Protein AF-A0A3Q7J790-F1 (afdb_monomer_lite)

Organism: Solanum lycopersicum (NCBI:txid4081)

Sequence (64 aa):
MGQIKRRWNPREDERLKRLVEKHGAKNWSFISQSFPSRTEKSCRERWCNHLNPQSNHHPLTTEE

Foldseek 3Di:
DDPPPPDQDVVNLVLLLVCCVVVNLPPLVVSCVVPPPDHSVRSNCCCCPPPPPVNDDDDPPPDD

Radius of gyration: 12.96 Å; chains: 1; bounding box: 44×29×25 Å

pLDDT: mean 76.74, std 16.45, range [39.09, 91.56]

InterPro domains:
  IPR001005 SANT/Myb domain [PF00249] (5-51)
  IPR001005 SANT/Myb domain [PS50090] (5-51)
  IPR001005 SANT/Myb domain [SM00717] (4-53)
  IPR001005 SANT/Myb domain [cd00167] (7-51)
  IPR009057 Homedomain-like superfamily [SSF46689] (5-58)
  IPR017930 Myb domain [PS51294] (1-55)
  IPR051575 Myb-like DNA-binding [PTHR46621] (4-64)

Secondary structure (DSSP, 8-state):
-----PPPPHHHHHHHHHHHHHH-TT-HHHHHHT-TT--HHHHHHHIIIII-TTS---------

Structure (mmCIF, N/CA/C/O backbone):
data_AF-A0A3Q7J790-F1
#
_entry.id   AF-A0A3Q7J790-F1
#
loop_
_atom_site.group_PDB
_atom_site.id
_atom_site.type_symbol
_atom_site.label_atom_id
_atom_site.label_alt_id
_atom_site.label_comp_id
_atom_site.label_asym_id
_atom_site.label_entity_id
_atom_site.label_seq_id
_atom_site.pdbx_PDB_ins_code
_atom_site.Cartn_x
_atom_site.Cartn_y
_atom_site.Cartn_z
_atom_site.occupancy
_atom_site.B_iso_or_equiv
_atom_site.auth_seq_id
_atom_site.auth_comp_id
_atom_site.auth_asym_id
_atom_site.auth_atom_id
_atom_site.pdbx_PDB_model_num
ATOM 1 N N . MET A 1 1 ? 23.732 -4.980 -11.534 1.00 39.09 1 MET A N 1
ATOM 2 C CA . MET A 1 1 ? 22.515 -5.821 -11.469 1.00 39.09 1 MET A CA 1
ATOM 3 C C . MET A 1 1 ? 21.307 -4.900 -11.385 1.00 39.09 1 MET A C 1
ATOM 5 O O . MET A 1 1 ? 21.019 -4.373 -10.319 1.00 39.09 1 MET A O 1
ATOM 9 N N . GLY A 1 2 ? 20.677 -4.605 -12.525 1.00 44.78 2 GLY A N 1
ATOM 10 C CA . GLY A 1 2 ? 19.514 -3.719 -12.571 1.00 44.78 2 GLY A CA 1
ATOM 11 C C . GLY A 1 2 ? 18.326 -4.401 -11.907 1.00 44.78 2 GLY A C 1
ATOM 12 O O . GLY A 1 2 ? 17.805 -5.380 -12.432 1.00 44.78 2 GLY A O 1
ATOM 13 N N . GLN A 1 3 ? 17.924 -3.919 -10.733 1.00 48.47 3 GLN A N 1
ATOM 14 C CA . GLN A 1 3 ? 16.687 -4.343 -10.093 1.00 48.47 3 GLN A CA 1
ATOM 15 C C . GLN A 1 3 ? 15.531 -3.955 -11.016 1.00 48.47 3 GLN A C 1
ATOM 17 O O . GLN A 1 3 ? 15.122 -2.796 -11.070 1.00 48.47 3 GLN A O 1
ATOM 22 N N . ILE A 1 4 ? 15.016 -4.929 -11.764 1.00 49.66 4 ILE A N 1
ATOM 23 C CA . ILE A 1 4 ? 13.745 -4.822 -12.474 1.00 49.66 4 ILE A CA 1
ATOM 24 C C . ILE A 1 4 ? 12.695 -4.610 -11.381 1.00 49.66 4 ILE A C 1
ATOM 26 O O . ILE A 1 4 ? 12.226 -5.565 -10.760 1.00 49.66 4 ILE A O 1
ATOM 30 N N . LYS A 1 5 ? 12.396 -3.342 -11.062 1.00 56.09 5 LYS A N 1
ATOM 31 C CA . LYS A 1 5 ? 11.324 -2.958 -10.140 1.00 56.09 5 LYS A CA 1
ATOM 32 C C . LYS A 1 5 ? 10.050 -3.584 -10.699 1.00 56.09 5 LYS A C 1
ATOM 34 O O . LYS A 1 5 ? 9.496 -3.067 -11.668 1.00 56.09 5 LYS A O 1
ATOM 39 N N . ARG A 1 6 ? 9.613 -4.722 -10.141 1.00 65.94 6 ARG A N 1
ATOM 40 C CA . ARG A 1 6 ? 8.352 -5.351 -10.547 1.00 65.94 6 ARG A CA 1
ATOM 41 C C . ARG A 1 6 ? 7.273 -4.278 -10.474 1.00 65.94 6 ARG A C 1
ATOM 43 O O . ARG A 1 6 ? 7.102 -3.648 -9.429 1.00 65.94 6 ARG A O 1
ATOM 50 N N . ARG A 1 7 ? 6.600 -4.024 -11.595 1.00 73.31 7 ARG A N 1
ATOM 51 C CA . ARG A 1 7 ? 5.495 -3.063 -11.682 1.00 73.31 7 ARG A CA 1
ATOM 52 C C . ARG A 1 7 ? 4.480 -3.420 -10.592 1.00 73.31 7 ARG A C 1
ATOM 54 O O . ARG A 1 7 ? 4.227 -4.601 -10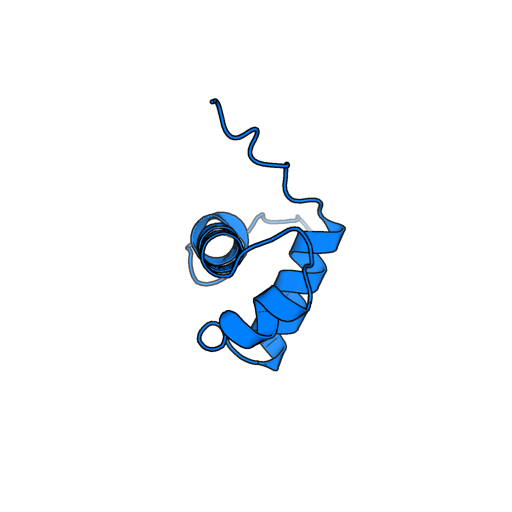.384 1.00 73.31 7 ARG A O 1
ATOM 61 N N . TRP A 1 8 ? 3.984 -2.443 -9.844 1.00 81.50 8 TRP A N 1
ATOM 62 C CA . TRP A 1 8 ? 2.876 -2.683 -8.921 1.00 81.50 8 TRP A CA 1
ATOM 63 C C . TRP A 1 8 ? 1.619 -2.948 -9.741 1.00 81.50 8 TRP A C 1
ATOM 65 O O . TRP A 1 8 ? 1.325 -2.204 -10.679 1.00 81.50 8 TRP A O 1
ATOM 75 N N . ASN A 1 9 ? 0.929 -4.039 -9.433 1.00 84.00 9 ASN A N 1
ATOM 76 C CA . ASN A 1 9 ? -0.345 -4.350 -10.062 1.00 84.00 9 ASN A CA 1
ATOM 77 C C . ASN A 1 9 ? -1.483 -3.628 -9.327 1.00 84.00 9 ASN A C 1
ATOM 79 O O . ASN A 1 9 ? -1.409 -3.493 -8.106 1.00 84.00 9 ASN A O 1
ATOM 83 N N . PRO A 1 10 ? -2.587 -3.281 -10.013 1.00 84.19 10 PRO A N 1
ATOM 84 C CA . PRO A 1 10 ? -3.743 -2.651 -9.369 1.00 84.19 10 PRO A CA 1
ATOM 85 C C . PRO A 1 10 ? -4.285 -3.490 -8.202 1.00 84.19 10 PRO A C 1
ATOM 87 O O . PRO A 1 10 ? -4.659 -2.954 -7.167 1.00 84.19 10 PRO A O 1
ATOM 90 N N . ARG A 1 11 ? -4.210 -4.823 -8.305 1.00 87.56 11 ARG A N 1
ATOM 91 C CA . ARG A 1 11 ? -4.575 -5.741 -7.217 1.00 87.56 11 ARG A CA 1
ATOM 92 C C . ARG A 1 11 ? -3.647 -5.643 -5.999 1.00 87.56 11 ARG A C 1
ATOM 94 O O . ARG A 1 11 ? -4.100 -5.812 -4.870 1.00 87.56 11 ARG A O 1
ATOM 101 N N . GLU A 1 12 ? -2.350 -5.415 -6.217 1.00 86.88 12 GLU A N 1
ATOM 102 C CA . GLU A 1 12 ? -1.399 -5.174 -5.125 1.00 86.88 12 GLU A CA 1
ATOM 103 C C . GLU A 1 12 ? -1.625 -3.793 -4.505 1.00 86.88 12 GLU A C 1
ATOM 105 O O . GLU A 1 12 ? -1.602 -3.675 -3.284 1.00 86.88 12 GLU A O 1
ATOM 110 N N . ASP A 1 13 ? -1.895 -2.781 -5.330 1.00 88.50 13 ASP A N 1
ATOM 111 C CA . ASP A 1 13 ? -2.194 -1.417 -4.894 1.00 88.50 13 ASP A CA 1
ATOM 112 C C . ASP A 1 13 ? -3.468 -1.355 -4.043 1.00 88.50 13 ASP A C 1
ATOM 114 O O . ASP A 1 13 ? -3.446 -0.794 -2.950 1.00 88.50 13 ASP A O 1
ATOM 118 N N . GLU A 1 14 ? -4.559 -1.993 -4.477 1.00 89.94 14 GLU A N 1
ATOM 119 C CA . GLU A 1 14 ? -5.785 -2.110 -3.680 1.00 89.94 14 GLU A CA 1
ATOM 120 C C . GLU A 1 14 ? -5.524 -2.791 -2.339 1.00 89.94 14 GLU A C 1
ATOM 122 O O . GLU A 1 14 ? -6.030 -2.366 -1.300 1.00 89.94 14 GLU A O 1
ATOM 127 N N . ARG A 1 15 ? -4.722 -3.859 -2.345 1.00 90.62 15 ARG A N 1
ATOM 128 C CA . ARG A 1 15 ? -4.390 -4.582 -1.119 1.00 90.62 15 ARG A CA 1
ATOM 129 C C . ARG A 1 15 ? -3.545 -3.720 -0.191 1.00 90.62 15 ARG A C 1
ATOM 131 O O . ARG A 1 15 ? -3.806 -3.697 1.008 1.00 90.62 15 ARG A O 1
ATOM 138 N N . LEU A 1 16 ? -2.580 -2.987 -0.743 1.00 90.38 16 LEU A N 1
ATOM 139 C CA . LEU A 1 16 ? -1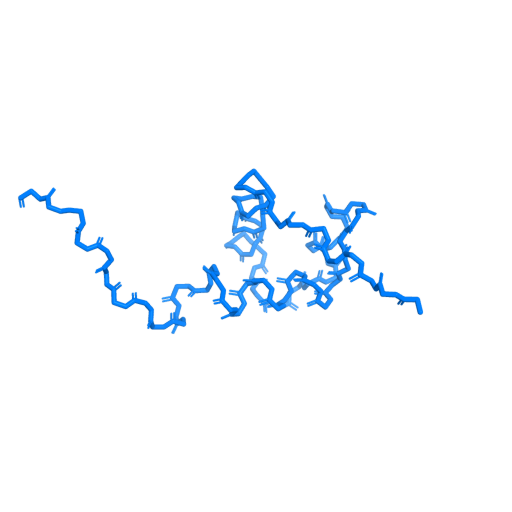.738 -2.055 -0.007 1.00 90.38 16 LEU A CA 1
ATOM 140 C C . LEU A 1 16 ? -2.603 -0.953 0.603 1.00 90.38 16 LEU A C 1
ATOM 142 O O . LEU A 1 16 ? -2.475 -0.678 1.790 1.00 90.38 16 LEU A O 1
ATOM 146 N N . LYS A 1 17 ? -3.548 -0.411 -0.169 1.00 89.56 17 LYS A N 1
ATOM 147 C CA . LYS A 1 17 ? -4.491 0.608 0.284 1.00 89.56 17 LYS A CA 1
ATOM 148 C C . LYS A 1 17 ? -5.367 0.123 1.425 1.00 89.56 17 LYS A C 1
ATOM 150 O O . LYS A 1 17 ? -5.311 0.712 2.497 1.00 89.56 17 LYS A O 1
ATOM 155 N N . ARG A 1 18 ? -6.033 -1.022 1.273 1.00 91.25 18 ARG A N 1
ATOM 156 C CA . ARG A 1 18 ? -6.858 -1.610 2.341 1.00 91.25 18 ARG A CA 1
ATOM 157 C C . ARG A 1 18 ? -6.057 -1.883 3.613 1.00 91.25 18 ARG A C 1
ATOM 159 O O . ARG A 1 18 ? -6.553 -1.663 4.714 1.00 91.25 18 ARG A O 1
ATOM 166 N N . LEU A 1 19 ? -4.821 -2.369 3.483 1.00 91.56 19 LEU A N 1
ATOM 167 C CA . LEU A 1 19 ? -3.949 -2.628 4.631 1.00 91.56 19 LEU A CA 1
ATOM 168 C C . LEU A 1 19 ? -3.505 -1.331 5.316 1.00 91.56 19 LEU A C 1
ATOM 170 O O . LEU A 1 19 ? -3.509 -1.268 6.543 1.00 91.56 19 LEU A O 1
ATOM 174 N N . VAL A 1 20 ? -3.159 -0.298 4.549 1.00 89.94 20 VAL A N 1
ATOM 175 C CA . VAL A 1 20 ? -2.794 1.016 5.088 1.00 89.94 20 VAL A CA 1
ATOM 176 C C . VAL A 1 20 ? -3.997 1.717 5.719 1.00 89.94 20 VAL A C 1
ATOM 178 O O . VAL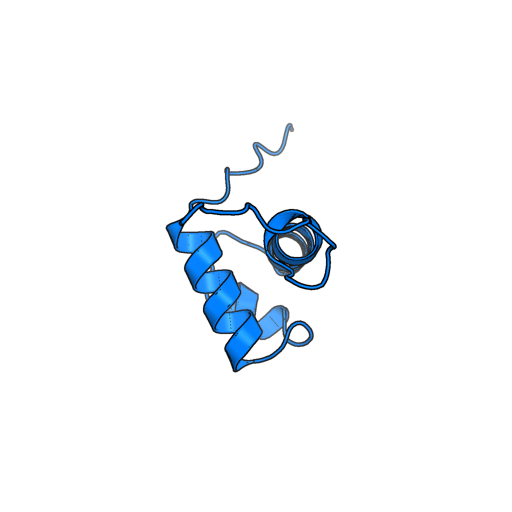 A 1 20 ? -3.851 2.301 6.784 1.00 89.94 20 VAL A O 1
ATOM 181 N N . GLU A 1 21 ? -5.185 1.630 5.130 1.00 86.44 21 GLU A N 1
ATOM 182 C CA . GLU A 1 21 ? -6.419 2.177 5.707 1.00 86.44 21 GLU A CA 1
ATOM 183 C C . GLU A 1 21 ? -6.790 1.459 7.011 1.00 86.44 21 GLU A C 1
ATOM 185 O O . GLU A 1 21 ? -7.184 2.097 7.983 1.00 86.44 21 GLU A O 1
ATOM 190 N N . LYS A 1 22 ? -6.598 0.135 7.069 1.00 90.06 22 LYS A N 1
ATOM 191 C CA . LYS A 1 22 ? -6.932 -0.675 8.247 1.00 90.06 22 LYS A CA 1
ATOM 192 C C . LYS A 1 22 ? -5.915 -0.564 9.387 1.00 90.06 22 LYS A C 1
ATOM 194 O O . LYS A 1 22 ? -6.306 -0.536 10.550 1.00 90.06 22 LYS A O 1
ATOM 199 N N . HIS A 1 23 ? -4.618 -0.555 9.078 1.00 89.19 23 HIS A N 1
ATOM 200 C CA . HIS A 1 23 ? -3.536 -0.590 10.077 1.00 89.19 23 HIS A CA 1
ATOM 201 C C . HIS A 1 23 ? -2.822 0.760 10.260 1.00 89.19 23 HIS A C 1
ATOM 203 O O . HIS A 1 23 ? -2.107 0.961 11.245 1.00 89.19 23 HIS A O 1
ATOM 209 N N . GLY A 1 24 ? -3.019 1.697 9.334 1.00 84.44 24 GLY A N 1
ATOM 210 C CA . GLY A 1 24 ? -2.334 2.983 9.265 1.00 84.44 24 GLY A CA 1
ATOM 211 C C . GLY A 1 24 ? -0.999 2.919 8.515 1.00 84.44 24 GLY A C 1
ATOM 212 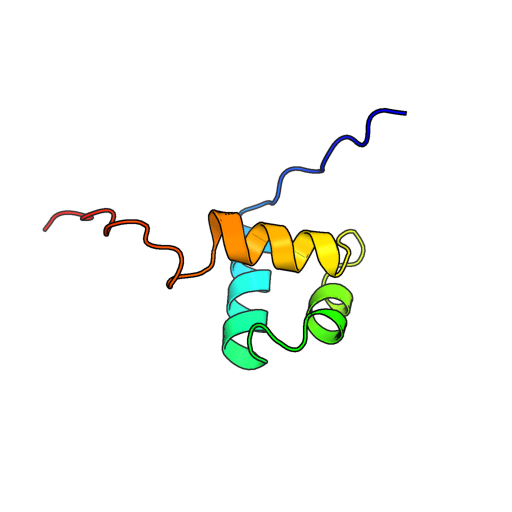O O . GLY A 1 24 ? -0.258 1.936 8.596 1.00 84.44 24 GLY A O 1
ATOM 213 N N . ALA A 1 25 ? -0.634 4.034 7.869 1.00 83.25 25 ALA A N 1
ATOM 214 C CA . ALA A 1 25 ? 0.627 4.273 7.140 1.00 83.25 25 ALA A CA 1
ATOM 215 C C . ALA A 1 25 ? 1.876 4.371 8.053 1.00 83.25 25 ALA A C 1
ATOM 217 O O . ALA A 1 25 ? 2.830 5.097 7.773 1.00 83.25 25 ALA A O 1
ATOM 218 N N . LYS A 1 26 ? 1.846 3.657 9.178 1.00 82.75 26 LYS A N 1
ATOM 219 C CA . LYS A 1 26 ? 2.875 3.581 10.220 1.00 82.75 26 LYS A CA 1
ATOM 220 C C . LYS A 1 26 ? 3.404 2.157 10.397 1.00 82.75 26 LYS A C 1
ATOM 222 O O . LYS A 1 26 ? 4.577 1.982 10.699 1.00 82.75 26 LYS A O 1
ATOM 227 N N . ASN A 1 27 ? 2.576 1.145 10.125 1.00 87.31 27 ASN A N 1
ATOM 228 C CA . ASN A 1 27 ? 2.902 -0.260 10.376 1.00 87.31 27 ASN A CA 1
ATOM 229 C C . ASN A 1 27 ? 3.314 -0.991 9.094 1.00 87.31 27 ASN A C 1
ATOM 231 O O . ASN A 1 27 ? 2.774 -2.045 8.753 1.00 87.31 27 ASN A O 1
ATOM 235 N N . TRP A 1 28 ? 4.294 -0.445 8.377 1.00 88.81 28 TRP A N 1
ATOM 236 C CA . TRP A 1 28 ? 4.764 -1.020 7.117 1.00 88.81 28 TRP A CA 1
ATOM 237 C C . TRP A 1 28 ? 5.318 -2.443 7.275 1.00 88.81 28 TRP A C 1
ATOM 239 O O . TRP A 1 28 ? 5.153 -3.256 6.364 1.00 88.81 28 TRP A O 1
ATOM 249 N N . SER A 1 29 ? 5.901 -2.781 8.428 1.00 90.12 29 SER A N 1
ATOM 250 C CA . SER A 1 29 ? 6.412 -4.130 8.704 1.00 90.12 29 SER A CA 1
ATOM 251 C C . SER A 1 29 ? 5.301 -5.171 8.629 1.00 90.12 29 SER A C 1
ATOM 253 O O . SER A 1 29 ? 5.470 -6.212 8.006 1.00 90.12 29 SER A O 1
ATOM 255 N N . PHE A 1 30 ? 4.125 -4.854 9.175 1.00 90.19 30 PHE A N 1
ATOM 256 C CA . PHE A 1 30 ? 2.954 -5.726 9.107 1.00 90.19 30 PHE A CA 1
ATOM 257 C C . PHE A 1 30 ? 2.382 -5.794 7.686 1.00 90.19 30 PHE A C 1
ATOM 259 O O . PHE A 1 30 ? 2.021 -6.855 7.185 1.00 90.19 30 PHE A O 1
ATOM 266 N N . ILE A 1 31 ? 2.337 -4.652 7.001 1.00 90.62 31 ILE A N 1
ATOM 267 C CA . ILE A 1 31 ? 1.811 -4.558 5.639 1.00 90.62 31 ILE A CA 1
ATOM 268 C C . ILE A 1 31 ? 2.676 -5.374 4.672 1.00 90.62 31 ILE A C 1
ATOM 270 O O . ILE A 1 31 ? 2.142 -6.142 3.878 1.00 90.62 31 ILE A O 1
ATOM 274 N N . SER A 1 32 ? 4.003 -5.266 4.769 1.00 89.88 32 SER A N 1
ATOM 275 C CA . SER A 1 32 ? 4.936 -5.991 3.900 1.00 89.88 32 SER A CA 1
ATOM 276 C C . SER A 1 32 ? 4.891 -7.508 4.090 1.00 89.88 32 SER A C 1
ATOM 278 O O . SER A 1 32 ? 5.075 -8.229 3.118 1.00 89.88 32 SER A O 1
ATOM 280 N N . GLN A 1 33 ? 4.517 -8.011 5.274 1.00 89.88 33 GLN A N 1
ATOM 281 C CA . GLN A 1 33 ? 4.258 -9.447 5.472 1.00 89.88 33 GLN A CA 1
ATOM 282 C C . GLN A 1 33 ? 3.122 -9.977 4.586 1.00 89.88 33 GLN A C 1
ATOM 284 O O . GLN A 1 33 ? 3.118 -11.152 4.230 1.00 89.88 33 GLN A O 1
ATOM 289 N N . SER A 1 34 ? 2.177 -9.122 4.179 1.00 87.50 34 SER A N 1
ATOM 290 C CA . SER A 1 34 ? 1.116 -9.509 3.239 1.00 87.50 34 SER A CA 1
ATOM 291 C C . SER A 1 34 ? 1.597 -9.615 1.787 1.00 87.50 34 SER A C 1
ATOM 293 O O . SER A 1 34 ? 0.840 -10.072 0.926 1.00 87.50 34 SER A O 1
ATOM 295 N N . PHE A 1 35 ? 2.834 -9.201 1.500 1.00 86.25 35 PHE A N 1
ATOM 296 C CA . PHE A 1 35 ? 3.418 -9.191 0.166 1.00 86.25 35 PHE A CA 1
ATOM 297 C C . PHE A 1 35 ? 4.740 -9.973 0.140 1.00 86.25 35 PHE A C 1
ATOM 299 O O . PHE A 1 35 ? 5.799 -9.411 0.409 1.00 86.25 35 PHE A O 1
ATOM 306 N N . PRO A 1 36 ? 4.743 -11.244 -0.294 1.00 80.31 36 PRO A N 1
ATOM 307 C CA . PRO A 1 36 ? 5.957 -12.068 -0.290 1.00 80.31 36 PRO A CA 1
ATOM 308 C C . PRO A 1 36 ? 7.050 -11.560 -1.245 1.00 80.31 36 PRO A C 1
ATOM 310 O O . PRO A 1 36 ? 8.213 -11.926 -1.119 1.00 80.31 36 PRO A O 1
ATOM 313 N N . SER A 1 37 ? 6.690 -10.721 -2.220 1.00 81.75 37 SER A N 1
ATOM 314 C CA . SER A 1 37 ? 7.619 -10.138 -3.198 1.00 81.75 37 SER A CA 1
ATOM 315 C C . SER A 1 37 ? 7.827 -8.630 -3.026 1.00 81.75 37 SER A C 1
ATOM 317 O O . SER A 1 37 ? 8.483 -8.016 -3.870 1.00 81.75 37 SER A O 1
ATOM 319 N N . ARG A 1 38 ? 7.277 -8.009 -1.970 1.00 83.88 38 ARG A N 1
ATOM 320 C CA . ARG A 1 38 ? 7.446 -6.574 -1.699 1.00 83.88 38 ARG A CA 1
ATOM 321 C C . ARG A 1 38 ? 8.055 -6.371 -0.326 1.00 83.88 38 ARG A C 1
ATOM 323 O O . ARG A 1 38 ? 7.648 -6.973 0.654 1.00 83.88 38 ARG A O 1
ATOM 330 N N . THR A 1 39 ? 9.019 -5.466 -0.257 1.00 87.25 39 THR A N 1
ATOM 331 C CA . THR A 1 39 ? 9.607 -5.051 1.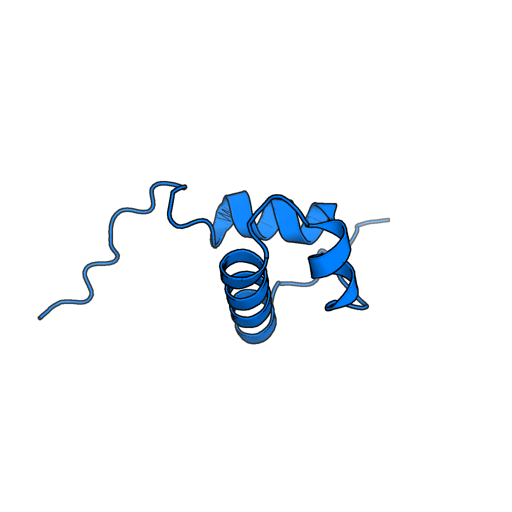012 1.00 87.25 39 THR A CA 1
ATOM 332 C C . THR A 1 39 ? 8.851 -3.869 1.597 1.00 87.25 39 THR A C 1
ATOM 334 O O . THR A 1 39 ? 8.159 -3.127 0.894 1.00 87.25 39 THR A O 1
ATOM 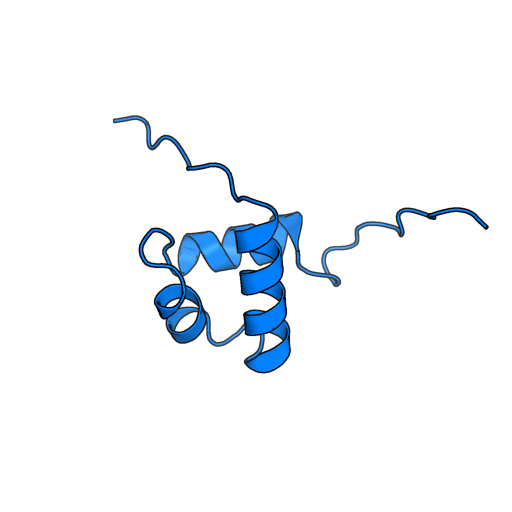337 N N . GLU A 1 40 ? 9.050 -3.661 2.893 1.00 88.62 40 GLU A N 1
ATOM 338 C CA . GLU A 1 40 ? 8.540 -2.516 3.636 1.00 88.62 40 GLU A CA 1
ATOM 339 C C . GLU A 1 40 ? 8.818 -1.176 2.935 1.00 88.62 40 GLU A C 1
ATOM 341 O O . GLU A 1 40 ? 7.901 -0.389 2.689 1.00 88.62 40 GLU A O 1
ATOM 346 N N . LYS A 1 41 ? 10.076 -0.961 2.518 1.00 86.69 41 LYS A N 1
ATOM 347 C CA . LYS A 1 41 ? 10.488 0.233 1.766 1.00 86.69 41 LYS A CA 1
ATOM 348 C C . LYS A 1 41 ? 9.688 0.406 0.476 1.00 86.69 41 LYS A C 1
ATOM 350 O O . LYS A 1 41 ? 9.214 1.504 0.207 1.00 86.69 41 LYS A O 1
ATOM 355 N N . SER A 1 42 ? 9.490 -0.674 -0.286 1.00 86.19 42 SER A N 1
ATOM 356 C CA . SER A 1 42 ? 8.742 -0.621 -1.547 1.00 86.19 42 SER A CA 1
ATOM 357 C C . SER A 1 42 ? 7.266 -0.274 -1.329 1.00 86.19 42 SER A C 1
ATOM 359 O O . SER A 1 42 ? 6.713 0.509 -2.098 1.00 86.19 42 SER A O 1
ATOM 361 N N . CYS A 1 43 ? 6.646 -0.806 -0.269 1.00 88.69 43 CYS A N 1
ATOM 362 C CA . CYS A 1 43 ? 5.263 -0.495 0.104 1.00 88.69 43 CYS A CA 1
ATOM 363 C C . CYS A 1 43 ? 5.107 0.980 0.495 1.00 88.69 43 CYS A C 1
ATOM 365 O O . CYS A 1 43 ? 4.211 1.657 -0.005 1.00 88.69 43 CYS A O 1
ATOM 367 N N . ARG A 1 44 ? 6.019 1.497 1.330 1.00 88.69 44 ARG A N 1
ATOM 368 C CA . ARG A 1 44 ? 6.019 2.905 1.746 1.00 88.69 44 ARG A CA 1
ATOM 369 C C . ARG A 1 44 ? 6.229 3.851 0.566 1.00 88.69 44 ARG A C 1
ATOM 371 O O . ARG A 1 44 ? 5.499 4.830 0.446 1.00 88.69 44 ARG A O 1
ATOM 378 N N . GLU A 1 45 ? 7.200 3.565 -0.305 1.00 87.31 45 GLU A N 1
ATOM 379 C CA . GLU A 1 45 ? 7.420 4.349 -1.527 1.00 87.31 45 GLU A CA 1
ATOM 380 C C . GLU A 1 45 ? 6.180 4.330 -2.418 1.00 87.31 45 GLU A C 1
ATOM 382 O O . GLU A 1 45 ? 5.741 5.390 -2.857 1.00 87.31 45 GLU A O 1
ATOM 387 N N . ARG A 1 46 ? 5.583 3.159 -2.674 1.00 87.81 46 ARG A N 1
ATOM 388 C CA . ARG A 1 46 ? 4.386 3.071 -3.518 1.00 87.81 46 ARG A CA 1
ATOM 389 C C . ARG A 1 46 ? 3.230 3.865 -2.933 1.00 87.81 46 ARG A C 1
ATOM 391 O O . ARG A 1 46 ? 2.572 4.600 -3.666 1.00 87.81 46 ARG A O 1
ATOM 398 N N . TRP A 1 47 ? 3.023 3.749 -1.624 1.00 88.06 47 TRP A N 1
ATOM 399 C CA . TRP A 1 47 ? 2.006 4.513 -0.927 1.00 88.06 47 TRP A CA 1
ATOM 400 C C . TRP A 1 47 ? 2.242 6.012 -1.072 1.00 88.06 47 TRP A C 1
ATOM 402 O O . TRP A 1 47 ? 1.408 6.699 -1.642 1.00 88.06 47 TRP A O 1
ATOM 412 N N . CYS A 1 48 ? 3.401 6.508 -0.637 1.00 85.38 48 CYS A N 1
ATOM 413 C CA . CYS A 1 48 ? 3.710 7.936 -0.627 1.00 85.38 48 CYS A CA 1
ATOM 414 C C . CYS A 1 48 ? 3.658 8.571 -2.028 1.00 85.38 48 CYS A C 1
ATOM 416 O O . CYS A 1 48 ? 3.170 9.690 -2.173 1.00 85.38 48 CYS A O 1
ATOM 418 N N . ASN A 1 49 ? 4.125 7.849 -3.055 1.00 81.69 49 ASN A N 1
ATOM 419 C CA . ASN A 1 49 ? 4.208 8.366 -4.422 1.00 81.69 49 ASN A CA 1
ATOM 420 C C . ASN A 1 49 ? 2.909 8.222 -5.233 1.00 81.69 49 ASN A C 1
ATOM 422 O O . ASN A 1 49 ? 2.702 9.013 -6.145 1.00 81.69 49 ASN A O 1
ATOM 426 N N . HIS A 1 50 ? 2.067 7.211 -4.970 1.00 79.88 50 HIS A N 1
ATOM 427 C CA . HIS A 1 50 ? 0.933 6.889 -5.857 1.00 79.88 50 HIS A CA 1
ATOM 428 C C . HIS A 1 50 ? -0.414 6.629 -5.170 1.00 79.88 50 HIS A C 1
ATOM 430 O O . HIS A 1 50 ? -1.438 6.810 -5.818 1.00 79.88 50 HIS A O 1
ATOM 436 N N . LEU A 1 51 ? -0.451 6.159 -3.917 1.00 82.50 51 LEU A N 1
ATOM 437 C CA . LEU A 1 51 ? -1.710 5.736 -3.270 1.00 82.50 51 LEU A CA 1
ATOM 438 C C . LEU A 1 51 ? -2.151 6.634 -2.115 1.00 82.50 51 LEU A C 1
ATOM 440 O O . LEU A 1 51 ? -3.307 6.563 -1.704 1.00 82.50 51 LEU A O 1
ATOM 444 N N . ASN A 1 52 ? -1.239 7.437 -1.570 1.00 77.75 52 ASN A N 1
ATOM 445 C CA . ASN A 1 52 ? -1.500 8.297 -0.433 1.00 77.75 52 ASN A CA 1
ATOM 446 C C . ASN A 1 52 ? -2.492 9.397 -0.840 1.00 77.75 52 ASN A C 1
ATOM 448 O O . ASN A 1 52 ? -2.125 10.262 -1.634 1.00 77.75 52 ASN A O 1
ATOM 452 N N . PRO A 1 53 ? -3.708 9.429 -0.269 1.00 68.25 53 PRO A N 1
ATOM 453 C CA . PRO A 1 53 ? -4.710 10.431 -0.624 1.00 68.25 53 PRO A CA 1
ATOM 454 C C . PRO A 1 53 ? -4.314 11.850 -0.185 1.00 68.25 53 PRO A C 1
ATOM 456 O O . PRO A 1 53 ? -4.833 12.820 -0.721 1.00 68.25 53 PRO A O 1
ATOM 459 N N . GLN A 1 54 ? -3.380 11.987 0.767 1.00 63.38 54 GLN A N 1
ATOM 460 C CA . GLN A 1 54 ? -2.808 13.282 1.159 1.00 63.38 54 GLN A CA 1
ATOM 461 C C . GLN A 1 54 ? -1.686 13.764 0.227 1.00 63.38 54 GLN A C 1
ATOM 463 O O . GLN A 1 54 ? -1.313 14.934 0.283 1.00 63.38 54 GLN A O 1
ATOM 468 N N . SER A 1 55 ? -1.134 12.894 -0.627 1.00 55.25 55 SER A N 1
ATOM 469 C CA . SER A 1 55 ? -0.189 13.294 -1.671 1.00 55.25 55 SER A CA 1
ATOM 470 C C . SER A 1 55 ? -1.000 13.908 -2.800 1.00 55.25 55 SER A C 1
ATOM 472 O O . SER A 1 55 ? -1.275 13.237 -3.781 1.00 55.25 55 SER A O 1
ATOM 474 N N . ASN A 1 56 ? -1.447 15.145 -2.577 1.00 48.81 56 ASN A N 1
ATOM 475 C CA . ASN A 1 56 ? -2.158 16.071 -3.454 1.00 48.81 56 ASN A CA 1
ATOM 476 C C . ASN A 1 56 ? -2.174 15.702 -4.953 1.00 48.81 56 ASN A C 1
ATOM 478 O O . ASN A 1 56 ? -1.547 16.362 -5.779 1.00 48.81 56 ASN A O 1
ATOM 482 N N . HIS A 1 57 ? -2.933 14.673 -5.313 1.00 49.41 57 HIS A N 1
ATOM 483 C CA . HIS A 1 57 ? -3.486 14.549 -6.639 1.00 49.41 57 HIS A CA 1
ATOM 484 C C . HIS A 1 57 ? -4.861 15.174 -6.504 1.00 49.41 57 HIS A C 1
ATOM 486 O O . HIS A 1 57 ? -5.781 14.589 -5.933 1.00 49.41 57 HIS A O 1
ATOM 492 N N . HIS A 1 58 ? -4.933 16.423 -6.962 1.00 47.25 58 HIS A N 1
ATOM 493 C CA . HIS A 1 58 ? -6.124 17.007 -7.555 1.00 47.25 58 HIS A CA 1
ATOM 494 C C . HIS A 1 58 ? -7.113 15.905 -7.983 1.00 47.25 58 HIS A C 1
ATOM 496 O O . HIS A 1 58 ? -6.684 14.918 -8.598 1.00 47.25 58 HIS A O 1
ATOM 502 N N . PRO A 1 59 ? -8.407 16.025 -7.643 1.00 46.28 59 PRO A N 1
ATOM 503 C CA . PRO A 1 59 ? -9.376 15.012 -8.013 1.00 46.28 59 PRO A CA 1
ATOM 504 C C . PRO A 1 59 ? -9.228 14.770 -9.512 1.00 46.28 59 PRO A C 1
ATOM 506 O O . PRO A 1 59 ? -9.240 15.709 -10.311 1.00 46.28 59 PRO A O 1
ATOM 509 N N . LEU A 1 60 ? -9.057 13.512 -9.910 1.00 53.25 60 LEU A N 1
ATOM 510 C CA . LEU A 1 60 ? -9.594 13.139 -11.202 1.00 53.25 60 LEU A CA 1
ATOM 511 C C . LEU A 1 60 ? -11.091 13.321 -11.020 1.00 53.25 60 LEU A C 1
ATOM 513 O O . LEU A 1 60 ? -11.760 12.459 -10.453 1.00 53.25 60 LEU A O 1
ATOM 517 N N . THR A 1 61 ? -11.558 14.508 -11.394 1.00 46.03 61 THR A N 1
ATOM 518 C CA . THR A 1 61 ? -12.934 14.795 -11.745 1.00 46.03 61 THR A CA 1
ATOM 519 C C . THR A 1 61 ? -13.343 13.681 -12.698 1.00 46.03 61 THR A C 1
ATOM 521 O O . THR A 1 61 ? -13.045 13.715 -13.887 1.00 46.03 61 THR A O 1
ATOM 524 N N . THR A 1 62 ? -13.908 12.615 -12.142 1.00 54.19 62 THR A N 1
ATOM 525 C CA . THR A 1 62 ? -14.830 11.778 -12.887 1.00 54.19 62 THR A CA 1
ATOM 526 C C . THR A 1 62 ? -16.103 12.595 -12.850 1.00 54.19 62 THR A C 1
ATOM 528 O O . THR A 1 62 ? -16.770 12.666 -11.823 1.00 54.19 62 THR A O 1
ATOM 531 N N . GLU A 1 63 ? -16.233 13.387 -13.907 1.00 55.00 63 GLU A N 1
ATOM 532 C CA . GLU A 1 63 ? -17.463 13.943 -14.452 1.00 55.00 63 GLU A CA 1
ATOM 533 C C . GLU A 1 63 ? -18.713 13.196 -13.980 1.00 55.00 63 GLU A C 1
ATOM 535 O O . GLU A 1 63 ? -18.769 11.982 -14.163 1.00 55.00 63 GLU A O 1
ATOM 540 N N . GLU A 1 64 ? -19.657 13.940 -13.391 1.00 41.88 64 GLU A N 1
ATOM 541 C CA . GLU A 1 64 ? -21.083 13.965 -13.764 1.00 41.88 64 GLU A CA 1
ATOM 542 C C . GLU A 1 64 ? -21.627 15.391 -13.578 1.00 41.88 64 GLU A C 1
ATOM 544 O O . GLU A 1 64 ? -21.242 16.046 -12.577 1.00 41.88 64 GLU A O 1
#